Protein AF-A0A2X2HKP8-F1 (afdb_monomer_lite)

pLDDT: mean 84.86, std 11.35, range [50.44, 97.38]

Radius of gyration: 18.26 Å; chains: 1; bounding box: 39×35×50 Å

Sequence (73 aa):
MEFDIQINQIVPSMGYRTLYIEANQPGNVIAAKSDAEGILENAFWQIALNEDGSLQLVDKDSGVRYDRVLQIG

Organism: Shigella boydii (NCBI:txid621)

InterPro domains:
  IPR029035 DHS-like NAD/FAD-binding domain superfamily [SSF52467] (2-72)

Secondary structure (DSSP, 8-state):
------------TT------PPTTPPPP-PPPP---TTEEE-SSEEEEE-TTS-EEEEETTT--EEEEES---

Structure (mmCIF, N/CA/C/O backbone):
data_AF-A0A2X2HKP8-F1
#
_entry.id   AF-A0A2X2HKP8-F1
#
loop_
_atom_site.group_PDB
_atom_site.id
_atom_site.type_symbol
_atom_site.label_atom_id
_atom_site.label_alt_id
_atom_site.label_comp_id
_atom_site.label_asym_id
_atom_site.label_entity_id
_atom_site.label_seq_id
_atom_site.pdbx_PDB_ins_code
_atom_site.Cartn_x
_atom_site.Cartn_y
_atom_site.Cartn_z
_atom_site.occupancy
_atom_site.B_iso_or_equiv
_atom_site.auth_seq_id
_atom_site.auth_comp_id
_atom_site.auth_asym_id
_atom_site.auth_atom_id
_atom_site.pdbx_PDB_model_num
ATOM 1 N N . MET A 1 1 ? 23.098 12.994 -6.894 1.00 50.44 1 MET A N 1
ATOM 2 C CA . MET A 1 1 ? 21.669 13.030 -7.260 1.00 50.44 1 MET A CA 1
ATOM 3 C C . MET A 1 1 ? 21.198 11.590 -7.202 1.00 50.44 1 MET A C 1
ATOM 5 O O . MET A 1 1 ? 21.784 10.768 -7.893 1.00 50.44 1 MET A O 1
ATOM 9 N N . GLU A 1 2 ? 20.296 11.274 -6.278 1.00 61.88 2 GLU A N 1
ATOM 10 C CA . GLU A 1 2 ? 19.773 9.921 -6.060 1.00 61.88 2 GLU A CA 1
ATOM 11 C C . GLU A 1 2 ? 18.456 9.794 -6.827 1.00 61.88 2 GLU A C 1
ATOM 13 O O . GLU A 1 2 ? 17.603 10.675 -6.731 1.00 61.88 2 GLU A O 1
ATOM 18 N N . PHE A 1 3 ? 18.333 8.757 -7.650 1.00 63.53 3 PHE A N 1
ATOM 19 C CA . PHE A 1 3 ? 17.126 8.480 -8.420 1.00 63.53 3 PHE A CA 1
ATOM 20 C C . PHE A 1 3 ? 16.476 7.235 -7.827 1.00 63.53 3 PHE A C 1
ATOM 22 O O . PHE A 1 3 ? 17.093 6.170 -7.831 1.00 63.53 3 PHE A O 1
ATOM 29 N N . ASP A 1 4 ? 15.251 7.374 -7.327 1.00 68.00 4 ASP A N 1
ATOM 30 C CA . ASP A 1 4 ? 14.444 6.240 -6.885 1.00 68.00 4 ASP A CA 1
ATOM 31 C C . ASP A 1 4 ? 13.692 5.663 -8.093 1.00 68.00 4 ASP A C 1
ATOM 33 O O . ASP A 1 4 ? 12.949 6.373 -8.778 1.00 68.00 4 ASP A O 1
ATOM 37 N N . ILE A 1 5 ? 13.921 4.384 -8.397 1.00 74.69 5 ILE A N 1
ATOM 38 C CA . ILE A 1 5 ? 13.193 3.662 -9.445 1.00 74.69 5 ILE A CA 1
ATOM 39 C C . ILE A 1 5 ? 12.140 2.804 -8.757 1.00 74.69 5 ILE A C 1
ATOM 41 O O . ILE A 1 5 ? 12.452 1.784 -8.145 1.00 74.69 5 ILE A O 1
ATOM 45 N N . GLN A 1 6 ? 10.875 3.179 -8.927 1.00 79.00 6 GLN A N 1
ATOM 46 C CA . GLN A 1 6 ? 9.754 2.443 -8.357 1.00 79.00 6 GLN A CA 1
ATOM 47 C C . GLN A 1 6 ? 9.132 1.508 -9.396 1.00 79.00 6 GLN A C 1
ATOM 49 O O . GLN A 1 6 ? 8.649 1.936 -10.445 1.00 79.00 6 GLN A O 1
ATOM 54 N N . ILE A 1 7 ? 9.121 0.210 -9.091 1.00 83.62 7 ILE A N 1
ATOM 55 C CA . ILE A 1 7 ? 8.497 -0.821 -9.925 1.00 83.62 7 ILE A CA 1
ATOM 56 C C . ILE A 1 7 ? 7.230 -1.306 -9.219 1.00 83.62 7 ILE A C 1
ATOM 58 O O . ILE A 1 7 ? 7.303 -1.98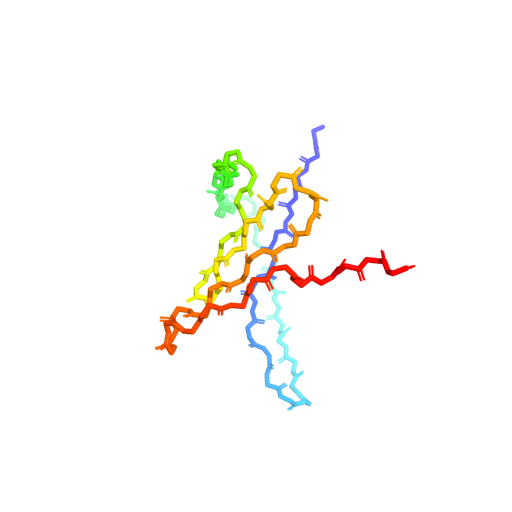8 -8.202 1.00 83.62 7 ILE A O 1
ATOM 62 N N . ASN A 1 8 ? 6.063 -0.994 -9.785 1.00 85.19 8 ASN A N 1
ATOM 63 C CA . ASN A 1 8 ? 4.773 -1.503 -9.316 1.00 85.19 8 ASN A CA 1
ATOM 64 C C . ASN A 1 8 ? 4.188 -2.454 -10.369 1.00 85.19 8 ASN A C 1
ATOM 66 O O . ASN A 1 8 ? 3.691 -2.009 -11.404 1.00 85.19 8 ASN A O 1
ATOM 70 N N . GLN A 1 9 ? 4.327 -3.765 -10.152 1.00 86.81 9 GLN A N 1
ATOM 71 C CA . GLN A 1 9 ? 3.855 -4.808 -11.065 1.00 86.81 9 GLN A CA 1
ATOM 72 C C . GLN A 1 9 ? 3.179 -5.928 -10.279 1.00 86.81 9 GLN A C 1
ATOM 74 O O . GLN A 1 9 ? 3.748 -6.456 -9.326 1.00 86.81 9 GLN A O 1
ATOM 79 N N . ILE A 1 10 ? 1.987 -6.328 -10.717 1.00 90.69 10 ILE A N 1
ATOM 80 C CA . ILE A 1 10 ? 1.302 -7.502 -10.176 1.00 90.69 10 ILE A CA 1
ATOM 81 C C 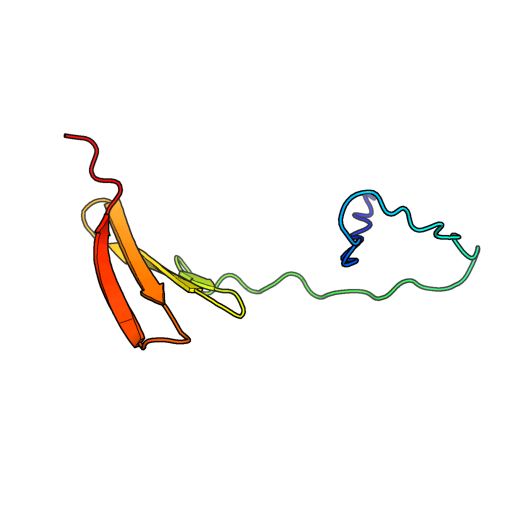. ILE A 1 10 ? 1.961 -8.746 -10.780 1.00 90.69 10 ILE A C 1
ATOM 83 O O . ILE A 1 10 ? 1.993 -8.906 -12.002 1.00 90.69 10 ILE A O 1
ATOM 87 N N . VAL A 1 11 ? 2.485 -9.626 -9.927 1.00 93.88 11 VAL A N 1
ATOM 88 C CA . VAL A 1 11 ? 3.056 -10.919 -10.325 1.00 93.88 11 VAL A CA 1
ATOM 89 C C . VAL A 1 11 ? 2.147 -12.024 -9.786 1.00 93.88 11 VAL A C 1
ATOM 91 O O . VAL A 1 11 ? 1.796 -11.985 -8.605 1.00 93.88 11 VAL A O 1
ATOM 94 N N . PRO A 1 12 ? 1.727 -12.995 -10.615 1.00 94.56 12 PRO A N 1
ATOM 95 C CA . PRO A 1 12 ? 0.884 -14.085 -10.144 1.00 94.56 12 PRO A CA 1
ATOM 96 C C . PRO A 1 12 ? 1.657 -15.011 -9.199 1.00 94.56 12 PRO A C 1
ATOM 98 O O . PRO A 1 12 ? 2.890 -15.054 -9.210 1.00 94.56 12 PRO A O 1
ATOM 101 N N . SER A 1 13 ? 0.932 -15.796 -8.401 1.00 94.81 13 SER A N 1
ATOM 102 C CA . SER A 1 13 ? 1.531 -16.834 -7.559 1.00 94.81 13 SER A CA 1
ATOM 103 C C . SER A 1 13 ? 2.422 -17.759 -8.391 1.00 94.81 13 SER A C 1
ATOM 105 O O . SER A 1 13 ? 2.010 -18.227 -9.450 1.00 94.81 13 SER A O 1
ATOM 107 N N . MET A 1 14 ? 3.641 -18.015 -7.908 1.00 95.06 14 MET A N 1
ATOM 108 C CA . MET A 1 14 ? 4.662 -18.807 -8.612 1.00 95.06 14 MET A CA 1
ATOM 109 C C . MET A 1 14 ? 5.035 -18.284 -10.018 1.00 95.06 14 MET A C 1
ATOM 111 O O . MET A 1 14 ? 5.594 -19.028 -10.820 1.00 95.06 14 MET A O 1
ATOM 115 N N . GLY A 1 15 ? 4.742 -17.019 -10.335 1.00 94.19 15 GLY A N 1
ATOM 116 C CA . GLY A 1 15 ? 5.118 -16.378 -11.595 1.00 94.19 15 GLY A CA 1
ATOM 117 C C . GLY A 1 15 ? 6.398 -15.551 -11.504 1.00 94.19 15 GLY A C 1
ATOM 118 O O . GLY A 1 15 ? 6.893 -15.240 -10.423 1.00 94.19 15 GLY A O 1
ATOM 119 N N . TYR A 1 16 ? 6.910 -15.141 -12.663 1.00 95.44 16 TYR A N 1
ATOM 120 C CA . TYR A 1 16 ? 7.981 -14.152 -12.775 1.00 95.44 16 TYR A CA 1
ATOM 121 C C . TYR A 1 16 ? 7.678 -13.166 -13.905 1.00 95.44 16 TYR A C 1
ATOM 123 O O . TYR A 1 16 ? 6.886 -13.451 -14.806 1.00 95.44 16 TYR A O 1
ATOM 131 N N . ARG A 1 17 ? 8.315 -11.994 -13.858 1.00 93.75 17 ARG A N 1
ATOM 132 C CA . ARG A 1 17 ? 8.244 -10.984 -14.916 1.00 93.75 17 ARG A CA 1
ATOM 133 C C . ARG A 1 17 ? 9.644 -10.478 -15.217 1.00 93.75 17 ARG A C 1
ATOM 135 O O . ARG A 1 17 ? 10.367 -10.091 -14.305 1.00 93.75 17 ARG A O 1
ATOM 142 N N . THR A 1 18 ? 10.012 -10.467 -16.490 1.00 94.19 18 THR A N 1
ATOM 143 C CA . THR A 1 18 ? 11.269 -9.870 -16.945 1.00 94.19 18 THR A CA 1
ATOM 144 C C . THR A 1 18 ? 10.999 -8.430 -17.365 1.00 94.19 18 THR A C 1
ATOM 146 O O . THR A 1 18 ? 10.081 -8.172 -18.141 1.00 94.19 18 THR A O 1
ATOM 149 N N . LEU A 1 19 ? 11.776 -7.495 -16.821 1.00 90.19 19 LEU A N 1
ATOM 150 C CA . LEU A 1 19 ? 11.724 -6.073 -17.150 1.00 90.19 19 LEU A CA 1
ATOM 151 C C . LEU A 1 19 ? 13.054 -5.673 -17.788 1.00 90.19 19 LEU A C 1
ATOM 153 O O . LEU A 1 19 ? 14.101 -6.199 -17.413 1.00 90.19 19 LEU A O 1
ATOM 157 N N . TYR A 1 20 ? 13.004 -4.740 -18.732 1.00 88.00 20 TYR A N 1
ATOM 158 C CA . TYR A 1 20 ? 14.180 -4.210 -19.414 1.00 88.00 20 TYR A CA 1
ATOM 159 C C . TYR A 1 20 ? 14.255 -2.706 -19.175 1.00 88.00 20 TYR A C 1
ATOM 161 O O . TYR A 1 20 ? 13.231 -2.025 -19.178 1.00 88.00 20 TYR A O 1
ATOM 169 N N . ILE A 1 21 ? 15.466 -2.200 -18.950 1.00 84.88 21 ILE A N 1
ATOM 170 C CA . ILE A 1 21 ? 15.725 -0.764 -18.856 1.00 84.88 21 ILE A CA 1
ATOM 171 C C . ILE A 1 21 ? 16.143 -0.292 -20.243 1.00 84.88 21 ILE A C 1
ATOM 173 O O . ILE A 1 21 ? 17.134 -0.772 -20.793 1.00 84.88 21 ILE A O 1
ATOM 177 N N . GLU A 1 22 ? 15.397 0.655 -20.797 1.00 86.06 22 GLU A N 1
ATOM 178 C CA . GLU A 1 22 ? 15.752 1.295 -22.058 1.00 86.06 22 GLU A CA 1
ATOM 179 C C . GLU A 1 22 ? 16.640 2.509 -21.786 1.00 86.06 22 GLU A C 1
ATOM 181 O O . GLU A 1 22 ? 16.242 3.473 -21.131 1.00 86.06 22 GLU A O 1
ATOM 186 N N . ALA A 1 23 ? 17.877 2.453 -22.280 1.00 83.81 23 ALA A N 1
ATOM 187 C CA . ALA A 1 23 ? 18.813 3.557 -22.135 1.00 83.81 23 ALA A CA 1
ATOM 188 C C . ALA A 1 23 ? 18.305 4.804 -22.876 1.00 83.81 23 ALA A C 1
ATOM 190 O O . ALA A 1 23 ? 17.803 4.713 -23.995 1.00 83.81 23 ALA A O 1
ATOM 191 N N . ASN A 1 24 ? 18.511 5.976 -22.272 1.00 82.56 24 ASN A N 1
ATOM 192 C CA . ASN A 1 24 ? 18.156 7.288 -22.830 1.00 82.56 24 ASN A CA 1
ATOM 193 C C . ASN A 1 24 ? 16.652 7.535 -23.038 1.00 82.56 24 ASN A C 1
ATOM 195 O O . ASN A 1 24 ? 16.293 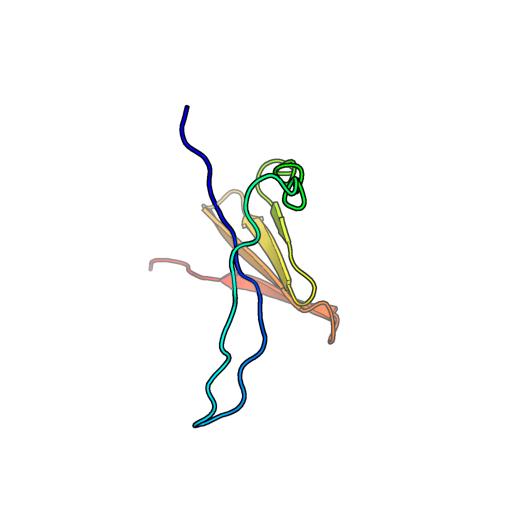8.538 -23.653 1.00 82.56 24 ASN A O 1
ATOM 199 N N . GLN A 1 25 ? 15.781 6.673 -22.507 1.00 80.75 25 GLN A N 1
ATOM 200 C CA . GLN A 1 25 ? 14.355 6.962 -22.403 1.00 80.75 25 GLN A CA 1
ATOM 201 C C . GLN A 1 25 ? 14.050 7.556 -21.025 1.00 80.75 25 GLN A C 1
ATOM 203 O O . GLN A 1 25 ? 14.435 6.969 -20.009 1.00 80.75 25 GLN A O 1
ATOM 208 N N . PRO A 1 26 ? 13.386 8.722 -20.948 1.00 76.56 26 PRO A N 1
ATOM 209 C CA . PRO A 1 26 ? 12.944 9.254 -19.672 1.00 76.56 26 PRO A CA 1
ATOM 210 C C . PRO A 1 26 ? 11.903 8.310 -19.062 1.00 76.56 26 PRO A C 1
ATOM 212 O O . PRO A 1 26 ? 10.889 7.993 -19.682 1.00 76.56 26 PRO A O 1
ATOM 215 N N . GLY A 1 27 ? 12.163 7.851 -17.837 1.00 74.75 27 GLY A N 1
ATOM 216 C CA . GLY A 1 27 ? 11.178 7.108 -17.056 1.00 74.75 27 GLY A CA 1
ATOM 217 C C . GLY A 1 27 ? 9.997 7.994 -16.649 1.00 74.75 27 GLY A C 1
ATOM 218 O O . GLY A 1 27 ? 10.088 9.224 -16.661 1.00 74.75 27 GLY A O 1
ATOM 219 N N . ASN A 1 28 ? 8.887 7.370 -16.248 1.00 77.62 28 ASN A N 1
ATOM 220 C CA . ASN A 1 28 ? 7.761 8.107 -15.680 1.00 77.62 28 ASN A CA 1
ATOM 221 C C . ASN A 1 28 ? 8.186 8.790 -14.378 1.00 77.62 28 ASN A C 1
ATOM 223 O O . ASN A 1 28 ? 8.541 8.127 -13.405 1.00 77.62 28 ASN A O 1
ATOM 227 N N . VAL A 1 29 ? 8.100 10.118 -14.355 1.00 73.94 29 VAL A N 1
ATOM 228 C CA . VAL A 1 29 ? 8.312 10.906 -13.143 1.00 73.94 29 VAL A CA 1
ATOM 229 C C . VAL A 1 29 ? 6.990 10.964 -12.393 1.00 73.94 29 VAL A C 1
ATOM 231 O O . VAL A 1 29 ? 6.050 11.639 -12.812 1.00 73.94 29 VAL A O 1
ATOM 234 N N . ILE A 1 30 ? 6.908 10.224 -11.293 1.00 73.44 30 ILE A N 1
ATOM 235 C CA . ILE A 1 30 ? 5.771 10.295 -10.380 1.00 73.44 30 ILE A CA 1
ATOM 236 C C . ILE A 1 30 ? 6.066 11.430 -9.402 1.00 73.44 30 ILE A C 1
ATOM 238 O O . ILE A 1 30 ? 7.097 11.424 -8.730 1.00 73.44 30 ILE A O 1
ATOM 242 N N . ALA A 1 31 ? 5.177 12.422 -9.342 1.00 71.12 31 ALA A N 1
ATOM 243 C CA . ALA A 1 31 ? 5.259 13.443 -8.308 1.00 71.12 31 ALA A CA 1
ATOM 244 C C . ALA A 1 31 ? 5.155 12.764 -6.938 1.00 71.12 31 ALA A C 1
ATOM 246 O O . ALA A 1 31 ? 4.283 11.914 -6.737 1.00 71.12 31 ALA A O 1
ATOM 247 N N . ALA A 1 32 ? 6.032 13.138 -6.004 1.00 65.25 32 ALA A N 1
ATOM 248 C CA . ALA A 1 32 ? 5.891 12.709 -4.621 1.00 65.25 32 ALA A CA 1
ATOM 249 C C . ALA A 1 32 ? 4.465 13.037 -4.162 1.00 65.25 32 ALA A C 1
ATOM 251 O O . ALA A 1 32 ? 3.980 14.149 -4.395 1.00 65.25 32 ALA A O 1
ATOM 252 N N . LYS A 1 33 ? 3.773 12.055 -3.572 1.00 67.56 33 LYS A N 1
ATOM 253 C CA . LYS A 1 33 ? 2.461 12.313 -2.982 1.00 67.56 33 LYS A CA 1
ATOM 254 C C . LYS A 1 33 ? 2.641 13.441 -1.971 1.00 67.56 33 LYS A C 1
ATOM 256 O O . LYS A 1 33 ? 3.499 13.354 -1.100 1.00 67.56 33 LYS A O 1
ATOM 261 N N . SER A 1 34 ? 1.862 14.508 -2.128 1.00 60.66 34 SER A N 1
ATOM 262 C CA . SER A 1 34 ? 1.733 15.509 -1.081 1.00 60.66 34 SER A CA 1
ATOM 263 C C . SER A 1 34 ? 1.077 14.814 0.101 1.00 60.66 34 SER A C 1
ATOM 265 O O . SER A 1 34 ? -0.094 14.436 0.002 1.00 60.66 34 SER A O 1
ATOM 267 N N . ASP A 1 35 ? 1.826 14.608 1.177 1.00 61.47 35 ASP A N 1
ATOM 268 C CA . ASP A 1 35 ? 1.246 14.188 2.443 1.00 61.47 35 ASP A CA 1
ATOM 269 C C . ASP A 1 35 ? 0.265 15.286 2.866 1.00 61.47 35 ASP A C 1
ATOM 271 O O . ASP A 1 35 ? 0.663 16.383 3.260 1.00 61.47 35 ASP A O 1
ATOM 275 N N . ALA A 1 36 ? -1.037 15.026 2.727 1.00 64.62 36 ALA A N 1
ATOM 276 C CA . ALA A 1 36 ? -2.009 15.756 3.522 1.00 64.62 36 ALA A CA 1
ATOM 277 C C . ALA A 1 36 ? -1.654 15.431 4.978 1.00 64.62 36 ALA A C 1
ATOM 279 O O . ALA A 1 36 ? -1.647 14.255 5.345 1.00 64.62 36 ALA A O 1
ATOM 280 N N . GLU A 1 37 ? -1.247 16.444 5.750 1.00 70.88 37 GLU A N 1
ATOM 281 C CA . GLU A 1 37 ? -0.631 16.269 7.070 1.00 70.88 37 GLU A CA 1
ATOM 282 C C . GLU A 1 37 ? -1.384 15.226 7.914 1.00 70.88 37 GLU A C 1
ATOM 284 O O . GLU A 1 37 ? -2.548 15.407 8.268 1.00 70.88 37 GLU A O 1
ATOM 289 N N . GLY A 1 38 ? -0.717 14.105 8.210 1.00 76.75 38 GLY A N 1
ATOM 290 C CA . GLY A 1 38 ? -1.233 13.070 9.110 1.00 76.75 38 GLY A CA 1
ATOM 291 C C . GLY A 1 38 ? -2.213 12.056 8.508 1.00 76.75 38 GLY A C 1
ATOM 292 O O . GLY A 1 38 ? -2.779 11.272 9.273 1.00 76.75 38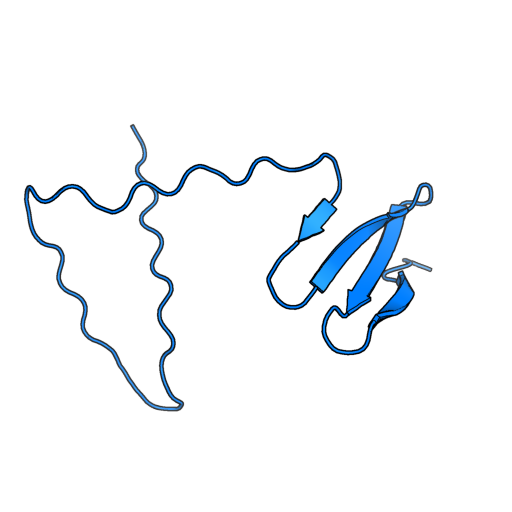 GLY A O 1
ATOM 293 N N . ILE A 1 39 ? -2.412 12.028 7.182 1.00 87.19 39 ILE A N 1
ATOM 294 C CA . ILE A 1 39 ? -3.282 11.046 6.513 1.00 87.19 39 ILE A CA 1
ATOM 295 C C . ILE A 1 39 ? -2.480 10.154 5.561 1.00 87.19 39 ILE A C 1
ATOM 297 O O . ILE A 1 39 ? -1.841 10.626 4.623 1.00 87.19 39 ILE A O 1
ATOM 301 N N . LEU A 1 40 ? -2.586 8.836 5.752 1.00 88.56 40 LEU A N 1
ATOM 302 C CA . LEU A 1 40 ? -2.108 7.837 4.795 1.00 88.56 40 LEU A CA 1
ATOM 303 C C . LEU A 1 40 ? -3.289 7.291 3.993 1.00 88.56 40 LEU A C 1
ATOM 305 O O . LEU A 1 40 ? -4.233 6.736 4.554 1.00 88.56 40 LEU A O 1
ATOM 309 N N . GLU A 1 41 ? -3.224 7.412 2.667 1.00 90.06 41 GLU A N 1
ATOM 310 C CA . GLU A 1 41 ? -4.333 7.035 1.791 1.00 90.06 41 GLU A CA 1
ATOM 311 C C . GLU A 1 41 ? -3.878 6.266 0.539 1.00 90.06 41 GLU A C 1
ATOM 313 O O . GLU A 1 41 ? -2.964 6.664 -0.203 1.00 90.06 41 GLU A O 1
ATOM 318 N N . ASN A 1 42 ? -4.563 5.151 0.270 1.00 89.25 42 ASN A N 1
ATOM 319 C CA . ASN A 1 42 ? -4.461 4.398 -0.979 1.00 89.25 42 ASN A CA 1
ATOM 320 C C . ASN A 1 42 ? -5.860 4.055 -1.534 1.00 89.25 42 ASN A C 1
ATOM 322 O O . ASN A 1 42 ? -6.865 4.628 -1.115 1.00 89.25 42 ASN A O 1
ATOM 326 N N . ALA A 1 43 ? -5.929 3.163 -2.526 1.00 90.94 43 ALA A N 1
ATOM 327 C CA . ALA A 1 43 ? -7.194 2.775 -3.155 1.00 90.94 43 ALA A CA 1
ATOM 328 C C . ALA A 1 43 ? -8.162 2.030 -2.211 1.00 90.94 43 ALA A C 1
ATOM 330 O O . ALA A 1 43 ? -9.357 2.016 -2.473 1.00 90.94 43 ALA A O 1
ATOM 331 N N . PHE A 1 44 ? -7.658 1.443 -1.125 1.00 94.12 44 PHE A N 1
ATOM 332 C CA . PHE A 1 44 ? -8.406 0.563 -0.223 1.00 94.12 44 PHE A CA 1
ATOM 333 C C . PHE A 1 44 ? -8.680 1.211 1.136 1.00 94.12 44 PHE A C 1
ATOM 335 O O . PHE A 1 44 ? -9.758 1.051 1.694 1.00 94.12 44 PHE A O 1
ATOM 342 N N . TRP A 1 45 ? -7.715 1.968 1.659 1.00 95.25 45 TRP A N 1
ATOM 343 C CA . TRP A 1 45 ? -7.740 2.481 3.023 1.00 95.25 45 TRP A CA 1
ATOM 344 C C . TRP A 1 45 ? -7.495 3.982 3.074 1.00 95.25 45 TRP A C 1
ATOM 346 O O . TRP A 1 45 ? -6.717 4.534 2.286 1.00 95.25 45 TRP A O 1
ATOM 356 N N . GLN A 1 46 ? -8.116 4.612 4.065 1.00 94.12 46 GLN A N 1
ATOM 357 C CA . GLN A 1 46 ? -7.709 5.900 4.611 1.00 94.12 46 GLN A CA 1
ATOM 358 C C . GLN A 1 46 ? -7.358 5.706 6.088 1.00 94.1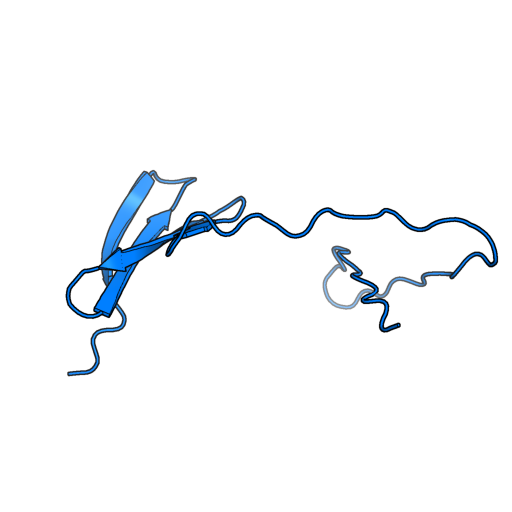2 46 GLN A C 1
ATOM 360 O O . GLN A 1 46 ? -8.118 5.092 6.837 1.00 94.12 46 GLN A O 1
ATOM 365 N N . ILE A 1 47 ? -6.201 6.213 6.496 1.00 93.88 47 ILE A N 1
ATOM 366 C CA . ILE A 1 47 ? -5.673 6.079 7.852 1.00 93.88 47 ILE A CA 1
ATOM 367 C C . ILE A 1 47 ? -5.335 7.470 8.370 1.00 93.88 47 ILE A C 1
ATOM 369 O O . ILE A 1 47 ? -4.622 8.213 7.698 1.00 93.88 47 ILE A O 1
ATOM 373 N N . ALA A 1 48 ? -5.824 7.801 9.559 1.00 92.88 48 ALA A N 1
ATOM 374 C CA . ALA A 1 48 ? -5.535 9.054 10.247 1.00 92.88 48 ALA A CA 1
ATOM 375 C C . ALA A 1 48 ? -5.033 8.792 11.673 1.00 92.88 48 ALA A C 1
ATOM 377 O O . ALA A 1 48 ? -5.349 7.761 12.275 1.00 92.88 48 ALA A O 1
ATOM 378 N N . LEU A 1 49 ? -4.259 9.738 12.204 1.00 91.50 49 LEU A N 1
ATOM 379 C CA . LEU A 1 49 ? -3.820 9.747 13.598 1.00 91.50 49 LEU A CA 1
ATOM 380 C C . LEU A 1 49 ? -4.871 10.452 14.469 1.00 91.50 49 LEU A C 1
ATOM 382 O O . LEU A 1 49 ? -5.299 11.563 14.156 1.00 91.50 49 LEU A O 1
ATOM 386 N N . ASN A 1 50 ? -5.273 9.819 15.564 1.00 90.56 50 ASN A N 1
ATOM 387 C CA . ASN A 1 50 ? -6.085 10.443 16.603 1.00 90.56 50 ASN A CA 1
ATOM 388 C C . ASN A 1 50 ? -5.206 11.304 17.528 1.00 90.56 50 ASN A C 1
ATOM 390 O O . ASN A 1 50 ? -3.998 11.101 17.626 1.00 90.56 50 ASN A O 1
ATOM 394 N N . GLU A 1 51 ? -5.815 12.236 18.266 1.00 89.19 51 GLU A N 1
ATOM 395 C CA . GLU A 1 51 ? -5.094 13.118 19.204 1.00 89.19 51 GLU A CA 1
ATOM 396 C C . GLU A 1 51 ? -4.337 12.355 20.303 1.00 89.19 51 GLU A C 1
ATOM 398 O O . GLU A 1 51 ? -3.297 12.806 20.776 1.00 89.19 51 GLU A O 1
ATOM 403 N N . ASP A 1 52 ? -4.843 11.184 20.695 1.00 87.75 52 ASP A N 1
ATOM 404 C CA . ASP A 1 52 ? -4.227 10.304 21.692 1.00 87.75 52 ASP A CA 1
ATOM 405 C C . ASP A 1 52 ? -3.097 9.425 21.120 1.00 87.75 52 ASP A C 1
ATOM 407 O O . ASP A 1 52 ? -2.529 8.601 21.836 1.00 87.75 52 ASP A O 1
ATOM 411 N N . GLY A 1 53 ? -2.766 9.589 19.836 1.00 87.12 53 GLY A N 1
ATOM 412 C CA . GLY A 1 53 ? -1.752 8.811 19.130 1.00 87.12 53 GLY A CA 1
ATOM 413 C C . GLY A 1 53 ? -2.231 7.447 18.625 1.00 87.12 53 GLY A C 1
ATOM 414 O O . GLY A 1 53 ? -1.454 6.741 17.982 1.00 87.12 53 GLY A O 1
ATOM 415 N N . SER A 1 54 ? -3.488 7.062 18.873 1.00 91.88 54 SER A N 1
ATOM 41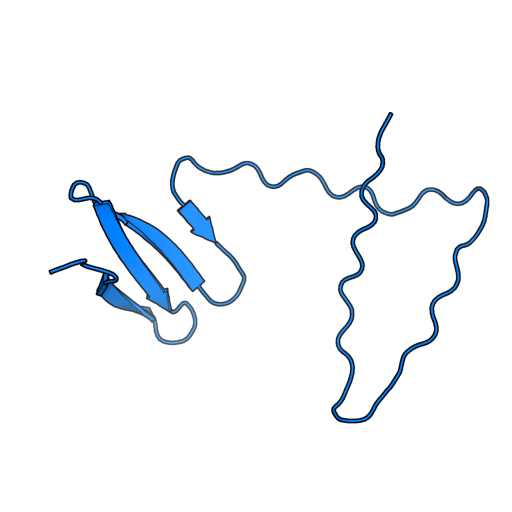6 C CA . SER A 1 54 ? -4.088 5.871 18.260 1.00 91.88 54 SER A CA 1
ATOM 417 C C . SER A 1 54 ? -4.431 6.106 16.785 1.00 91.88 54 SER A C 1
ATOM 419 O O . SER A 1 54 ? -4.450 7.245 16.317 1.00 91.88 54 SER A O 1
ATOM 421 N N . LEU A 1 55 ? -4.708 5.041 16.026 1.00 93.25 55 LEU A N 1
ATOM 422 C CA . LEU A 1 55 ? -5.096 5.176 14.619 1.00 93.25 55 LEU A CA 1
ATOM 423 C C . LEU A 1 55 ? -6.601 5.042 14.407 1.00 93.25 55 LEU A C 1
ATOM 425 O O . LEU A 1 55 ? -7.302 4.290 15.091 1.00 93.25 55 LEU A O 1
ATOM 429 N N . GLN A 1 56 ? -7.058 5.721 13.365 1.00 94.50 56 GLN A N 1
ATOM 430 C CA . GLN A 1 56 ? -8.376 5.579 12.779 1.00 94.50 56 GLN A CA 1
ATOM 431 C C . GLN A 1 56 ? -8.246 5.042 11.361 1.00 94.50 56 GLN A C 1
ATOM 433 O O . GLN A 1 56 ? -7.564 5.645 10.534 1.00 94.50 56 GLN A O 1
ATOM 438 N N . LEU A 1 57 ? -8.899 3.917 11.078 1.00 95.75 57 LEU A N 1
ATOM 439 C CA . LEU A 1 57 ? -8.876 3.262 9.772 1.00 95.75 57 LEU A CA 1
ATOM 440 C C . LEU A 1 57 ? -10.272 3.306 9.170 1.00 95.75 57 LEU A C 1
ATOM 442 O O . LEU A 1 57 ? -11.248 2.940 9.825 1.00 95.75 57 LEU A O 1
ATOM 446 N N . VAL A 1 58 ? -10.354 3.703 7.908 1.00 96.62 58 VAL A N 1
ATOM 447 C CA . VAL A 1 58 ? -11.573 3.649 7.104 1.00 96.62 58 VAL A CA 1
ATOM 448 C C . VAL A 1 58 ? -11.324 2.720 5.925 1.00 96.62 58 VAL A C 1
ATOM 450 O O . VAL A 1 58 ? -10.448 2.990 5.098 1.00 96.62 58 VAL A O 1
ATOM 453 N N . ASP A 1 59 ? -12.089 1.632 5.867 1.00 96.81 59 ASP A N 1
ATOM 454 C CA . ASP A 1 59 ? -12.178 0.775 4.687 1.00 96.81 59 ASP A CA 1
ATOM 455 C C . ASP A 1 59 ? -13.057 1.472 3.646 1.00 96.81 59 ASP A C 1
ATOM 457 O O . ASP A 1 59 ? -14.222 1.774 3.908 1.00 96.81 59 ASP A O 1
ATOM 461 N N . LYS A 1 60 ? -12.502 1.753 2.469 1.00 96.44 60 LYS A N 1
ATOM 462 C CA . LYS A 1 60 ? -13.212 2.468 1.403 1.00 96.44 60 LYS A CA 1
ATOM 463 C C . LYS A 1 60 ? -14.224 1.605 0.664 1.00 96.44 60 LYS A C 1
ATOM 465 O O . LYS A 1 60 ? -15.129 2.168 0.053 1.00 96.44 60 LYS A O 1
ATOM 470 N N . ASP A 1 61 ? -14.070 0.284 0.695 1.00 97.00 61 ASP A N 1
ATOM 471 C CA . ASP A 1 61 ? -14.998 -0.626 0.021 1.00 97.00 61 ASP A CA 1
ATOM 472 C C . ASP A 1 61 ? -16.283 -0.776 0.839 1.00 97.00 61 ASP A C 1
ATOM 474 O O . ASP A 1 61 ? -17.387 -0.532 0.353 1.00 97.00 61 ASP A O 1
ATOM 478 N N . SER A 1 62 ? -16.139 -1.097 2.126 1.00 96.50 62 SER A N 1
ATOM 479 C CA . SER A 1 62 ? -17.281 -1.298 3.023 1.00 96.50 62 SER A CA 1
ATOM 480 C C . SER A 1 62 ? -17.780 -0.020 3.707 1.00 96.50 62 SER A C 1
ATOM 482 O O . SER A 1 62 ? -18.894 0.003 4.233 1.00 96.50 62 SER A O 1
ATOM 484 N N . GLY A 1 63 ? -16.965 1.038 3.750 1.00 94.62 63 GLY A N 1
ATOM 485 C CA . GLY A 1 63 ? -17.219 2.250 4.534 1.00 94.62 63 GLY A CA 1
ATOM 486 C C . GLY A 1 63 ? -17.052 2.059 6.046 1.00 94.62 63 GLY A C 1
ATOM 487 O O . GLY A 1 63 ? -17.320 2.987 6.815 1.00 94.62 63 GLY A O 1
ATOM 488 N N . VAL A 1 64 ? -16.638 0.871 6.502 1.00 97.38 64 VAL A N 1
ATOM 489 C CA . VAL A 1 64 ? -16.472 0.578 7.927 1.00 97.38 64 VAL A CA 1
ATOM 490 C C . VAL A 1 64 ? -15.306 1.382 8.492 1.00 97.38 64 VAL A C 1
ATOM 492 O O . VAL A 1 64 ? -14.220 1.454 7.914 1.00 97.38 64 VAL A O 1
ATOM 495 N N . ARG A 1 65 ? -15.539 1.967 9.670 1.00 96.50 65 ARG A N 1
ATOM 496 C CA . ARG A 1 65 ? -14.546 2.726 10.423 1.00 96.50 65 ARG A CA 1
ATOM 497 C C . ARG A 1 65 ? -14.156 1.983 11.691 1.00 96.50 65 ARG A C 1
ATOM 499 O O . ARG A 1 65 ? -15.009 1.643 12.508 1.00 96.50 65 ARG A O 1
ATOM 506 N N . TYR A 1 66 ? -12.857 1.804 11.863 1.00 95.50 66 TYR A N 1
ATOM 507 C CA . TYR A 1 66 ? -12.238 1.274 13.068 1.00 95.50 66 TYR A CA 1
ATOM 508 C C . TYR A 1 66 ? -11.536 2.426 13.777 1.00 95.50 66 TYR A C 1
ATOM 510 O O . TYR A 1 66 ? -10.658 3.063 13.197 1.00 95.50 66 TYR A O 1
ATOM 518 N N . ASP A 1 67 ? -11.945 2.715 15.009 1.00 94.19 67 ASP A N 1
ATOM 519 C CA . ASP A 1 67 ? -11.405 3.830 15.783 1.00 94.19 67 ASP A CA 1
ATOM 520 C C . ASP A 1 67 ? -10.596 3.329 16.979 1.00 94.19 67 ASP A C 1
ATOM 522 O O . ASP A 1 67 ? -10.912 2.287 17.558 1.00 94.19 67 ASP A O 1
ATOM 526 N N . ARG A 1 68 ? -9.550 4.084 17.330 1.00 90.06 68 ARG A N 1
ATOM 527 C CA . ARG A 1 68 ? -8.605 3.781 18.413 1.00 90.06 68 ARG A CA 1
ATOM 528 C C . ARG A 1 68 ? -7.906 2.424 18.290 1.00 90.06 68 ARG A C 1
ATOM 530 O O . ARG A 1 68 ? -7.765 1.691 19.268 1.00 90.06 68 ARG A O 1
ATOM 537 N N . VAL A 1 69 ? -7.442 2.074 17.092 1.00 88.94 69 VAL A N 1
ATOM 538 C CA . VAL A 1 69 ? -6.628 0.861 16.899 1.00 88.94 69 VAL A CA 1
ATOM 539 C C . VAL A 1 69 ? -5.146 1.129 17.185 1.00 88.94 69 VAL A C 1
ATOM 541 O O . VAL A 1 69 ? -4.717 2.281 17.252 1.00 88.94 69 VAL A O 1
ATOM 544 N N . LEU A 1 70 ? -4.360 0.052 17.338 1.00 85.88 70 LEU A N 1
ATOM 545 C CA . LEU A 1 70 ? -2.931 0.091 17.706 1.00 85.88 70 LEU A CA 1
ATOM 546 C C . LEU A 1 70 ? -2.643 0.812 19.034 1.00 85.88 70 LEU A C 1
ATOM 548 O O . LEU A 1 70 ? -1.564 1.364 19.232 1.00 85.88 70 LEU A O 1
ATOM 552 N N . GLN A 1 71 ? -3.590 0.768 19.970 1.00 82.06 71 GLN A N 1
ATOM 553 C CA . GLN A 1 71 ? -3.348 1.219 21.332 1.00 82.06 71 GLN A CA 1
ATOM 554 C C . GLN A 1 71 ? -2.317 0.298 22.005 1.00 82.06 71 GLN A C 1
ATOM 556 O O . GLN A 1 71 ? -2.518 -0.915 22.088 1.00 82.06 71 GLN A O 1
ATOM 561 N N . ILE A 1 72 ? -1.209 0.871 22.479 1.00 71.50 72 ILE A N 1
ATOM 562 C CA . ILE A 1 72 ? -0.270 0.173 23.361 1.00 71.50 72 ILE A CA 1
ATOM 563 C C . ILE A 1 72 ? -0.862 0.288 24.770 1.00 71.50 72 ILE A C 1
ATOM 565 O O . ILE A 1 72 ? -0.988 1.397 25.288 1.00 71.50 72 ILE A O 1
ATOM 569 N N . GLY A 1 73 ? -1.335 -0.836 25.312 1.00 66.44 73 GLY A N 1
ATOM 570 C CA . GLY A 1 73 ? -1.906 -0.922 26.662 1.00 66.44 73 GLY A CA 1
ATOM 571 C C . GLY A 1 73 ? -0.861 -0.905 27.767 1.00 66.44 73 GLY A C 1
ATOM 572 O O . GLY A 1 73 ? 0.315 -1.225 27.478 1.00 66.44 73 GLY A O 1
#

Foldseek 3Di:
DDDDDDDDDDADVVGDDDDDDDPPDDDDDDPDPDPPPAWDDDPFWIWGADPVRFIWIAGPVVRDIDPRPPDDD